Protein AF-A0A5J5LAS2-F1 (afdb_monomer)

Sequence (64 aa):
MVSSKRDLVWIELMRYDQRAWTVQQMQERIEQDVHESTVRRVFKSAVESGLMSHEKHGKIYYLN

Solvent-accessible surface area (backbone atoms only — not comparable to full-atom values): 3861 Å² total; per-residue (Å²): 132,85,75,49,72,64,51,51,52,52,52,58,64,73,70,50,91,70,45,68,44,37,64,64,60,55,40,71,66,43,89,54,100,52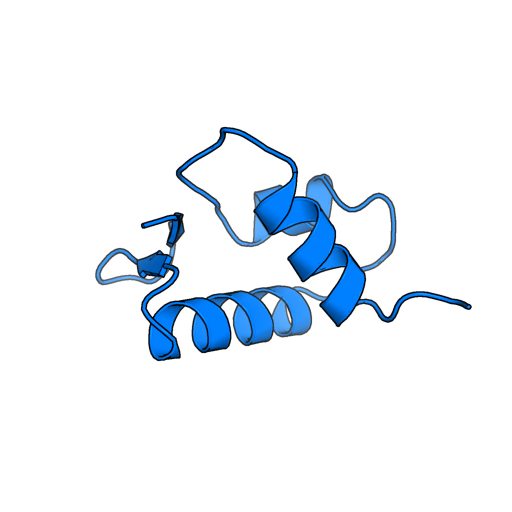,59,68,70,52,50,51,52,51,53,50,52,33,35,76,70,61,48,25,47,59,48,100,81,67,65,43,35,32,60,105

Foldseek 3Di:
DPQDLLRLLVCVVPPDPDFKDFLVRSCVPSPDDRDSVSNVVSLVVCVVVVQWDAPPVRGMIGGD

Structure (mmCIF, N/CA/C/O backbone):
data_AF-A0A5J5LAS2-F1
#
_entry.id   AF-A0A5J5LAS2-F1
#
loop_
_atom_site.group_PDB
_atom_site.id
_atom_site.type_symbol
_atom_site.label_atom_id
_atom_site.label_alt_id
_atom_site.label_comp_id
_atom_site.label_asym_id
_atom_site.label_entity_id
_atom_site.label_seq_id
_atom_site.pdbx_PDB_ins_code
_atom_site.Cartn_x
_atom_site.Cartn_y
_atom_site.Cartn_z
_atom_site.occupancy
_atom_site.B_iso_or_equiv
_atom_site.auth_seq_id
_atom_site.auth_comp_id
_atom_site.auth_asym_id
_atom_site.auth_atom_id
_atom_site.pdbx_PDB_model_num
ATOM 1 N N . MET A 1 1 ? 2.136 -6.768 -24.513 1.00 50.06 1 MET A N 1
ATOM 2 C CA . MET A 1 1 ? 1.731 -5.499 -23.868 1.00 50.06 1 MET A CA 1
ATOM 3 C C . MET A 1 1 ? 2.632 -5.294 -22.668 1.00 50.06 1 MET A C 1
ATOM 5 O O . MET A 1 1 ? 2.818 -6.246 -21.922 1.00 50.06 1 MET A O 1
ATOM 9 N N . VAL A 1 2 ? 3.236 -4.117 -22.516 1.00 57.81 2 VAL A N 1
ATOM 10 C CA . VAL A 1 2 ? 4.005 -3.787 -21.308 1.00 57.81 2 VAL A CA 1
ATOM 11 C C . VAL A 1 2 ? 2.992 -3.428 -20.225 1.00 57.81 2 VAL A C 1
ATOM 13 O O . VAL A 1 2 ? 2.279 -2.438 -20.372 1.00 57.81 2 VAL A O 1
ATOM 16 N N . SER A 1 3 ? 2.874 -4.254 -19.186 1.00 71.94 3 SER A N 1
ATOM 17 C CA . SER A 1 3 ? 2.030 -3.946 -18.027 1.00 71.94 3 SER A CA 1
ATOM 18 C C . SER A 1 3 ? 2.528 -2.666 -17.360 1.00 71.94 3 SER A C 1
ATOM 20 O O . SER A 1 3 ? 3.735 -2.509 -17.151 1.00 71.94 3 SER A O 1
ATOM 22 N N . SER A 1 4 ? 1.627 -1.738 -17.028 1.00 87.44 4 SER A N 1
ATOM 23 C CA . SER A 1 4 ? 2.035 -0.521 -16.325 1.00 87.44 4 SER A CA 1
ATOM 24 C C . SER A 1 4 ? 2.529 -0.865 -14.917 1.00 87.44 4 SER A C 1
ATOM 26 O O . SER A 1 4 ? 2.154 -1.890 -14.348 1.00 87.44 4 SER A O 1
ATOM 28 N N . LYS A 1 5 ? 3.332 0.011 -14.300 1.00 87.00 5 LYS A N 1
ATOM 29 C CA . LYS A 1 5 ? 3.785 -0.179 -12.908 1.00 87.00 5 LYS A CA 1
ATOM 30 C C . LYS A 1 5 ? 2.617 -0.371 -11.937 1.00 87.00 5 LYS A C 1
ATOM 32 O O . LYS A 1 5 ? 2.722 -1.145 -10.997 1.00 87.00 5 LYS A O 1
ATOM 37 N N . ARG A 1 6 ? 1.485 0.290 -12.198 1.00 87.50 6 ARG A N 1
ATOM 38 C CA . ARG A 1 6 ? 0.241 0.111 -11.441 1.00 87.50 6 ARG A CA 1
ATOM 39 C C . ARG A 1 6 ? -0.317 -1.304 -11.596 1.00 87.50 6 ARG A C 1
ATOM 41 O O . ARG A 1 6 ? -0.741 -1.896 -10.611 1.0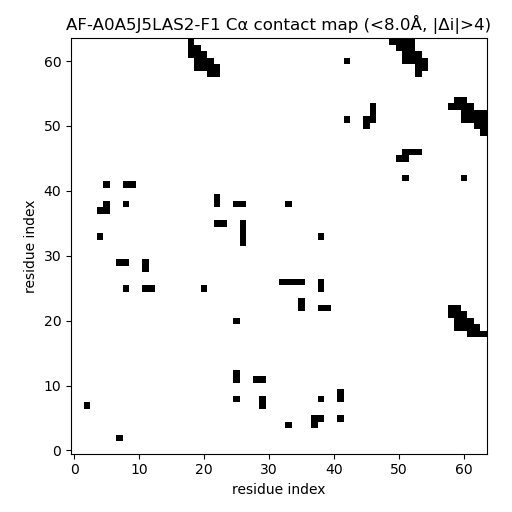0 87.50 6 ARG A O 1
ATOM 48 N N . ASP A 1 7 ? -0.310 -1.835 -12.815 1.00 88.62 7 ASP A N 1
ATOM 49 C CA . ASP A 1 7 ? -0.825 -3.177 -13.100 1.00 88.62 7 ASP A CA 1
ATOM 50 C C . ASP A 1 7 ? 0.077 -4.252 -12.487 1.00 88.62 7 ASP A C 1
ATOM 52 O O . ASP A 1 7 ? -0.429 -5.258 -12.008 1.00 88.62 7 ASP A O 1
ATOM 56 N N . LEU A 1 8 ? 1.393 -4.020 -12.420 1.00 88.44 8 LEU A N 1
ATOM 57 C CA . LEU A 1 8 ? 2.315 -4.907 -11.702 1.00 88.44 8 LEU A CA 1
ATOM 58 C C . LEU A 1 8 ? 1.978 -4.991 -10.211 1.00 88.44 8 LEU A C 1
ATOM 60 O O . LEU A 1 8 ? 1.930 -6.091 -9.673 1.00 88.44 8 LEU A O 1
ATOM 64 N N . VAL A 1 9 ? 1.683 -3.855 -9.568 1.00 88.19 9 VAL A N 1
ATOM 65 C CA . VAL A 1 9 ? 1.254 -3.838 -8.159 1.00 88.19 9 VAL A CA 1
ATOM 66 C C . VAL A 1 9 ? -0.054 -4.603 -7.976 1.00 88.19 9 VAL A C 1
ATOM 68 O O . VAL A 1 9 ? -0.176 -5.372 -7.032 1.00 88.19 9 VAL A O 1
ATOM 71 N N . TRP A 1 10 ? -1.016 -4.442 -8.887 1.00 88.25 10 TRP A N 1
ATOM 72 C CA . TRP A 1 10 ? -2.274 -5.193 -8.843 1.00 88.25 10 TRP A CA 1
ATOM 73 C C . TRP A 1 10 ? -2.082 -6.698 -9.033 1.00 88.25 10 TRP A C 1
ATOM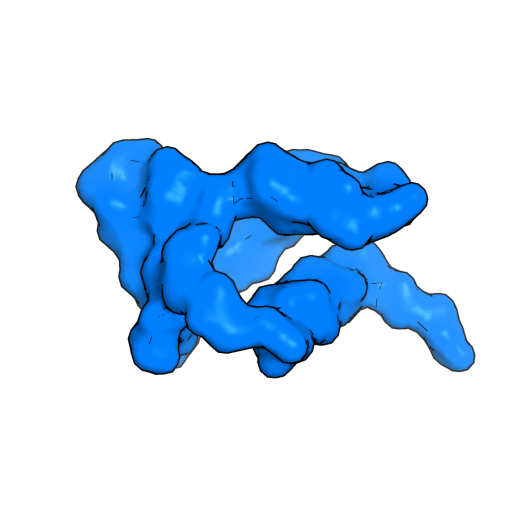 75 O O . TRP A 1 10 ? -2.675 -7.486 -8.304 1.00 88.25 10 TRP A O 1
ATOM 85 N N . ILE A 1 11 ? -1.252 -7.103 -9.995 1.00 88.44 11 ILE A N 1
ATOM 86 C CA . ILE A 1 11 ? -0.949 -8.515 -10.247 1.00 88.44 11 ILE A CA 1
ATOM 87 C C . ILE A 1 11 ? -0.286 -9.138 -9.020 1.00 88.44 11 ILE A C 1
ATOM 89 O O . ILE A 1 11 ? -0.680 -10.227 -8.610 1.00 88.44 11 ILE A O 1
ATOM 93 N N . GLU A 1 12 ? 0.694 -8.453 -8.431 1.00 88.25 12 GLU A N 1
ATOM 94 C CA . GLU A 1 12 ? 1.407 -8.951 -7.255 1.00 88.25 12 GLU A CA 1
ATOM 95 C C . GLU A 1 12 ? 0.482 -9.040 -6.036 1.00 88.25 12 GLU A C 1
ATOM 97 O O . GLU A 1 12 ? 0.476 -10.053 -5.340 1.00 88.25 12 GLU A O 1
ATOM 102 N N . LEU A 1 13 ? -0.384 -8.040 -5.842 1.00 85.81 13 LEU A N 1
ATOM 103 C CA . LEU A 1 13 ? -1.384 -8.030 -4.776 1.00 85.81 13 LEU A CA 1
ATOM 104 C C . LEU A 1 13 ? -2.351 -9.225 -4.861 1.00 85.81 13 LEU A C 1
ATOM 106 O O . LEU A 1 13 ? -2.719 -9.781 -3.833 1.00 85.81 13 LEU A O 1
ATOM 110 N N . MET A 1 14 ? -2.742 -9.635 -6.071 1.00 82.81 14 MET A N 1
ATOM 111 C CA . MET A 1 14 ? -3.709 -10.721 -6.294 1.00 82.81 14 MET A CA 1
ATOM 112 C C . MET A 1 14 ? -3.075 -12.1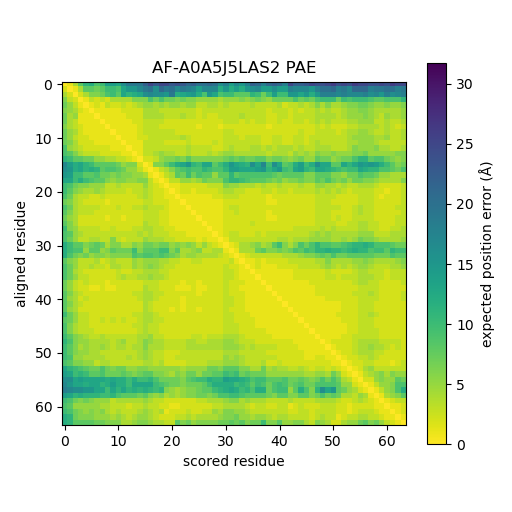20 -6.358 1.00 82.81 14 MET A C 1
ATOM 114 O O . MET A 1 14 ? -3.796 -13.116 -6.384 1.00 82.81 14 MET A O 1
ATOM 118 N N . ARG A 1 15 ? -1.743 -12.224 -6.443 1.00 81.62 15 ARG A N 1
ATOM 119 C CA . ARG A 1 15 ? -1.039 -13.500 -6.660 1.00 81.62 15 ARG A CA 1
ATOM 120 C C . ARG A 1 15 ? -0.743 -14.297 -5.392 1.00 81.62 15 ARG A C 1
ATOM 122 O O . ARG A 1 15 ? -0.453 -15.484 -5.514 1.00 81.62 15 ARG A O 1
ATOM 129 N N . TYR A 1 16 ? -0.772 -13.683 -4.211 1.00 67.50 16 TYR A N 1
ATOM 130 C CA . TYR A 1 16 ? -0.265 -14.307 -2.985 1.00 67.50 16 TYR A CA 1
ATOM 131 C C . TYR A 1 16 ? -1.314 -14.402 -1.878 1.00 67.50 16 TYR A C 1
ATOM 133 O O . TYR A 1 16 ? -2.058 -13.462 -1.629 1.00 67.50 16 TYR A O 1
ATOM 141 N N . ASP A 1 17 ? -1.254 -15.502 -1.122 1.00 67.06 17 ASP A N 1
ATOM 142 C CA . ASP A 1 17 ? -2.018 -15.737 0.117 1.00 67.06 17 ASP A CA 1
ATOM 143 C C . ASP A 1 17 ? -1.636 -14.794 1.275 1.00 67.06 17 ASP A C 1
ATOM 145 O O . ASP A 1 17 ? -2.199 -14.852 2.373 1.00 67.06 17 ASP A O 1
ATOM 149 N N . GLN A 1 18 ? -0.649 -13.918 1.067 1.00 78.44 18 GLN A N 1
ATOM 150 C CA . GLN A 1 18 ? -0.238 -12.951 2.069 1.00 78.44 18 GLN A CA 1
ATOM 151 C C . GLN A 1 18 ? -1.344 -11.912 2.264 1.00 78.44 18 GLN A C 1
ATOM 153 O O . GLN A 1 18 ? -1.569 -11.041 1.429 1.00 78.44 18 GLN A O 1
ATOM 158 N N . ARG A 1 19 ? -2.003 -11.982 3.422 1.00 82.56 19 ARG A N 1
ATOM 159 C CA . ARG A 1 19 ? -3.086 -11.063 3.784 1.00 82.56 19 ARG A CA 1
ATOM 160 C C . ARG A 1 19 ? -2.621 -9.675 4.197 1.00 82.56 19 ARG A C 1
ATOM 162 O O . ARG A 1 19 ? -3.442 -8.778 4.178 1.00 82.56 19 ARG A O 1
ATOM 169 N N . ALA A 1 20 ? -1.363 -9.480 4.586 1.00 89.06 20 ALA A N 1
ATOM 170 C CA . ALA A 1 20 ? -0.874 -8.210 5.126 1.00 89.06 20 ALA A CA 1
ATOM 171 C C . ALA A 1 20 ? 0.341 -7.702 4.347 1.00 89.06 20 ALA A C 1
ATOM 173 O O . ALA A 1 20 ? 1.311 -8.433 4.184 1.00 89.06 20 ALA A O 1
ATOM 174 N N . TRP A 1 21 ? 0.313 -6.446 3.918 1.00 90.69 21 TRP A N 1
ATOM 175 C CA . TRP A 1 21 ? 1.315 -5.829 3.060 1.00 90.69 21 TRP A CA 1
ATOM 176 C C . TRP A 1 21 ? 1.775 -4.488 3.614 1.00 90.69 21 TRP A C 1
ATOM 178 O O . TRP A 1 21 ? 0.965 -3.621 3.950 1.00 90.69 21 TRP A O 1
ATOM 188 N N . THR A 1 22 ? 3.087 -4.273 3.632 1.00 92.06 22 THR A N 1
ATOM 189 C CA . THR A 1 22 ? 3.650 -2.923 3.680 1.00 92.06 22 THR A CA 1
ATOM 190 C C . THR A 1 22 ? 3.952 -2.431 2.268 1.00 92.06 22 THR A C 1
ATOM 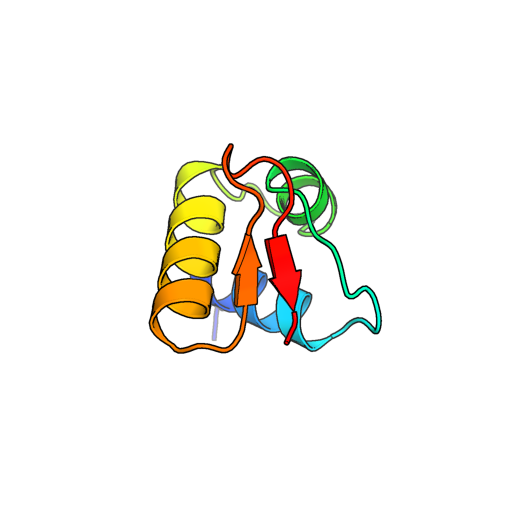192 O O . THR A 1 22 ? 4.128 -3.208 1.327 1.00 92.06 22 THR A O 1
ATOM 195 N N . VAL A 1 23 ? 4.032 -1.110 2.112 1.00 90.94 23 VAL A N 1
ATOM 196 C CA . VAL A 1 23 ? 4.411 -0.489 0.835 1.00 90.94 23 VAL A CA 1
ATOM 197 C C . VAL 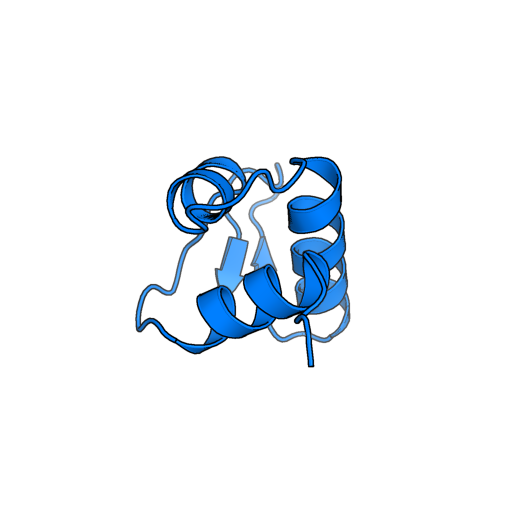A 1 23 ? 5.808 -0.943 0.398 1.00 90.94 23 VAL A C 1
ATOM 199 O O . VAL A 1 23 ? 6.004 -1.285 -0.764 1.00 90.94 23 VAL A O 1
ATOM 202 N N . GLN A 1 24 ? 6.750 -1.001 1.343 1.00 90.06 24 GLN A N 1
ATOM 203 C CA . GLN A 1 24 ? 8.124 -1.425 1.090 1.00 90.06 24 GLN A CA 1
ATOM 204 C C . GLN A 1 24 ? 8.191 -2.885 0.624 1.00 90.06 24 GLN A C 1
ATOM 206 O O . GLN A 1 24 ? 8.830 -3.164 -0.384 1.00 90.06 24 GLN A O 1
ATOM 211 N N . GLN A 1 25 ? 7.469 -3.798 1.287 1.00 90.88 25 GLN A N 1
ATOM 212 C CA . GLN A 1 25 ? 7.420 -5.210 0.886 1.00 90.88 25 GLN A CA 1
ATOM 213 C C . GLN A 1 25 ? 6.927 -5.382 -0.553 1.00 90.88 25 GLN A C 1
ATOM 215 O O . GLN A 1 25 ? 7.463 -6.192 -1.301 1.00 90.88 25 GLN A O 1
ATOM 220 N N . MET A 1 26 ? 5.915 -4.609 -0.953 1.00 90.81 26 MET A N 1
ATOM 221 C CA . MET A 1 26 ? 5.388 -4.648 -2.316 1.00 90.81 26 MET A CA 1
ATOM 222 C C . MET A 1 26 ? 6.404 -4.119 -3.343 1.00 90.81 26 MET A C 1
ATOM 224 O O . MET A 1 26 ? 6.516 -4.676 -4.431 1.00 90.81 26 MET A O 1
ATOM 228 N N . GLN A 1 27 ? 7.175 -3.078 -3.008 1.00 90.62 27 GLN A N 1
ATOM 229 C CA . GLN A 1 27 ? 8.248 -2.585 -3.881 1.00 90.62 27 GLN A CA 1
ATOM 230 C C . GLN A 1 27 ? 9.397 -3.587 -4.016 1.00 90.62 27 GLN A C 1
ATOM 232 O O . GLN A 1 27 ? 9.873 -3.798 -5.121 1.00 90.62 27 GLN A O 1
ATOM 237 N N . GLU A 1 28 ? 9.823 -4.216 -2.920 1.00 89.56 28 GLU A N 1
ATOM 238 C CA . GLU A 1 28 ? 10.894 -5.225 -2.931 1.00 89.56 28 GLU A CA 1
ATOM 239 C C . GLU A 1 28 ? 10.508 -6.471 -3.740 1.00 89.56 28 GLU A C 1
ATOM 241 O O . GLU A 1 28 ? 11.359 -7.121 -4.341 1.00 89.56 28 GLU A O 1
ATOM 246 N N . ARG A 1 29 ? 9.214 -6.798 -3.762 1.00 88.00 29 ARG A N 1
ATOM 247 C CA . ARG A 1 29 ? 8.654 -7.937 -4.497 1.00 88.00 29 ARG A CA 1
ATOM 248 C C . ARG A 1 29 ? 8.575 -7.715 -5.996 1.00 88.00 29 ARG A C 1
ATOM 250 O O . ARG A 1 29 ? 8.807 -8.639 -6.772 1.00 88.00 29 ARG A O 1
ATOM 257 N N . ILE A 1 30 ? 8.222 -6.507 -6.415 1.00 87.38 30 ILE A N 1
ATOM 258 C CA . ILE A 1 30 ? 8.185 -6.178 -7.832 1.00 87.38 30 ILE A CA 1
ATOM 259 C C . ILE A 1 30 ? 9.627 -5.878 -8.241 1.00 87.38 30 ILE A C 1
ATOM 261 O O . ILE A 1 30 ? 10.112 -4.783 -8.005 1.00 87.38 30 ILE A O 1
ATOM 265 N N . GLU A 1 31 ? 10.301 -6.824 -8.903 1.00 75.88 31 GLU A N 1
ATOM 266 C CA . GLU A 1 31 ? 11.707 -6.718 -9.367 1.00 75.88 31 GLU A CA 1
ATOM 267 C C . GLU A 1 31 ? 12.002 -5.518 -10.296 1.00 75.88 31 GLU A C 1
ATOM 269 O O . GLU A 1 31 ? 13.120 -5.333 -10.775 1.00 75.88 31 GLU A O 1
ATOM 274 N N . GLN A 1 32 ? 11.000 -4.693 -10.592 1.00 77.06 32 GLN A N 1
ATOM 275 C CA . GLN A 1 32 ? 11.146 -3.486 -11.378 1.00 77.06 32 GLN A CA 1
ATOM 276 C C . GLN A 1 32 ? 11.098 -2.244 -10.494 1.00 77.06 32 GLN A C 1
ATOM 278 O O . GLN A 1 32 ? 10.363 -2.203 -9.517 1.00 77.06 32 GLN A O 1
ATOM 283 N N . ASP A 1 33 ? 11.749 -1.167 -10.938 1.00 84.50 33 ASP A N 1
ATOM 284 C CA . ASP A 1 33 ? 11.655 0.137 -10.277 1.00 84.50 33 ASP A CA 1
ATOM 285 C C . ASP A 1 33 ? 10.199 0.642 -10.268 1.00 84.50 33 ASP A C 1
ATOM 287 O O . ASP A 1 33 ? 9.659 1.105 -11.284 1.00 84.50 33 ASP A O 1
ATOM 291 N N . VAL A 1 34 ? 9.521 0.432 -9.140 1.00 87.56 34 VAL A N 1
ATOM 292 C CA . VAL A 1 34 ? 8.178 0.917 -8.839 1.00 87.56 34 VAL A CA 1
ATOM 293 C C . VAL A 1 34 ? 8.323 1.944 -7.734 1.00 87.56 34 VAL A C 1
ATOM 295 O O . VAL A 1 34 ? 8.717 1.631 -6.612 1.00 87.56 34 VAL A O 1
ATOM 298 N N . HIS A 1 35 ? 7.936 3.177 -8.037 1.00 90.81 35 HIS A N 1
ATOM 299 C CA . HIS A 1 35 ? 7.973 4.256 -7.063 1.00 90.81 35 HIS A CA 1
ATOM 300 C C . HIS A 1 35 ? 6.971 4.015 -5.924 1.00 90.81 35 HIS A C 1
ATOM 302 O O . HIS A 1 35 ? 5.824 3.627 -6.168 1.00 90.81 35 HIS A O 1
ATOM 308 N N . GLU A 1 36 ? 7.357 4.358 -4.695 1.00 90.50 36 GLU A N 1
ATOM 309 C CA . GLU A 1 36 ? 6.539 4.187 -3.482 1.00 90.50 36 GLU A CA 1
ATOM 310 C C . GLU A 1 36 ? 5.143 4.822 -3.624 1.00 90.50 36 GLU A C 1
ATOM 312 O O . GLU A 1 36 ? 4.119 4.265 -3.224 1.00 90.50 36 GLU A O 1
ATOM 317 N N . SER A 1 37 ? 5.086 5.987 -4.272 1.00 91.88 37 SER A N 1
ATOM 318 C CA . SER A 1 37 ? 3.853 6.726 -4.553 1.00 91.88 37 SER A CA 1
ATOM 319 C C . SER A 1 37 ? 2.871 5.942 -5.427 1.00 91.88 37 SER A C 1
ATOM 321 O O . SER A 1 37 ? 1.658 6.089 -5.264 1.00 91.88 37 SER A O 1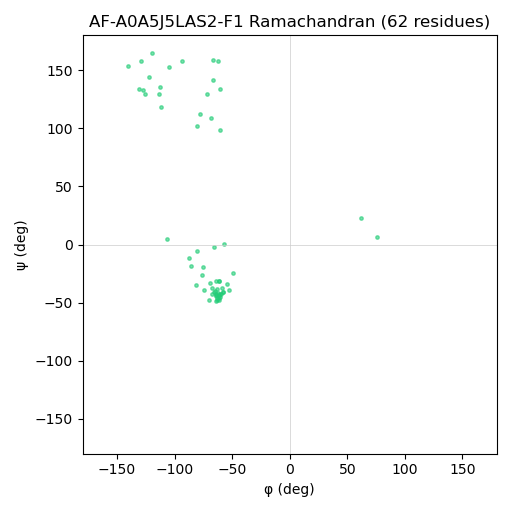
ATOM 323 N N . THR A 1 38 ? 3.368 5.088 -6.324 1.00 92.81 38 THR A N 1
ATOM 324 C CA . THR A 1 38 ? 2.540 4.223 -7.175 1.00 92.81 38 THR A CA 1
ATOM 325 C C . THR A 1 38 ? 1.880 3.139 -6.337 1.00 92.81 38 THR A C 1
ATOM 327 O O . THR A 1 38 ? 0.664 2.969 -6.412 1.00 92.81 38 THR A O 1
ATOM 330 N N . VAL A 1 39 ? 2.654 2.469 -5.479 1.00 92.38 39 VAL A N 1
ATOM 331 C CA . VAL A 1 39 ? 2.139 1.439 -4.567 1.00 92.38 39 VAL A CA 1
ATOM 332 C C . VAL A 1 39 ? 1.107 2.033 -3.611 1.00 92.38 39 VAL A C 1
ATOM 334 O O . VAL A 1 39 ? -0.000 1.514 -3.503 1.00 92.38 39 VAL A O 1
ATOM 337 N N . ARG A 1 40 ? 1.410 3.183 -2.991 1.00 91.75 40 ARG A N 1
ATOM 338 C CA . ARG A 1 40 ? 0.468 3.884 -2.101 1.00 91.75 40 ARG A CA 1
ATOM 339 C C . ARG A 1 40 ? -0.843 4.240 -2.793 1.00 91.75 40 ARG A C 1
ATOM 341 O O . ARG A 1 40 ? -1.901 4.100 -2.187 1.00 91.75 40 ARG A O 1
ATOM 348 N N . ARG A 1 41 ? -0.795 4.696 -4.050 1.00 92.88 41 ARG A N 1
ATOM 349 C CA . ARG A 1 41 ? -2.009 4.996 -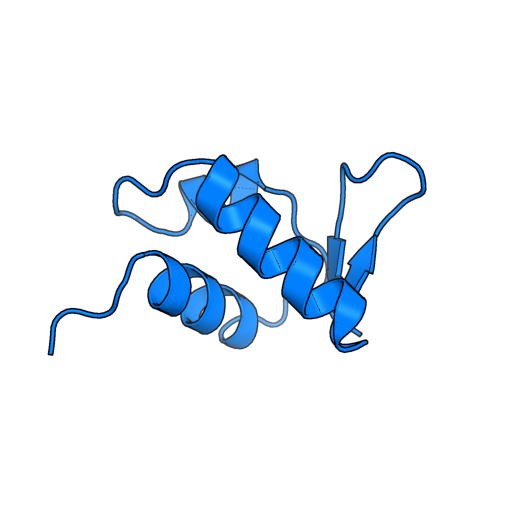4.829 1.00 92.88 41 ARG A CA 1
ATOM 350 C C . ARG A 1 41 ? -2.847 3.745 -5.076 1.00 92.88 41 ARG A C 1
ATOM 352 O O . ARG A 1 41 ? -4.062 3.816 -4.930 1.00 92.88 41 ARG A O 1
ATOM 359 N N . VAL A 1 42 ? -2.215 2.621 -5.415 1.00 92.62 42 VAL A N 1
ATOM 360 C CA . VAL A 1 42 ? -2.923 1.347 -5.613 1.00 9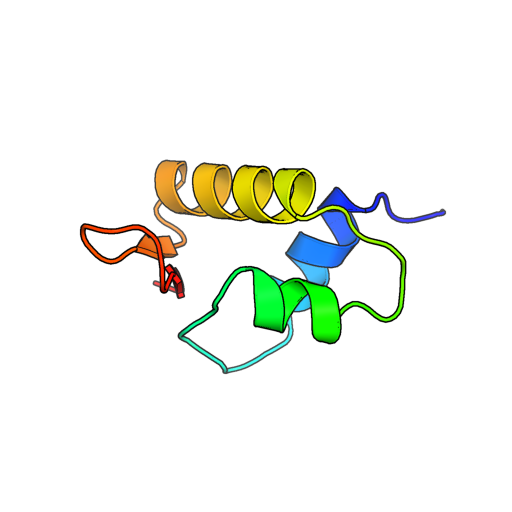2.62 42 VAL A CA 1
ATOM 361 C C . VAL A 1 42 ? -3.554 0.870 -4.313 1.00 92.62 42 VAL A C 1
ATOM 363 O O . VAL A 1 42 ? -4.747 0.597 -4.292 1.00 92.62 42 VAL A O 1
ATOM 366 N N . PHE A 1 43 ? -2.799 0.859 -3.216 1.00 92.62 43 PHE A N 1
ATOM 367 C CA . PHE A 1 43 ? -3.311 0.443 -1.912 1.00 92.62 43 PHE A CA 1
ATOM 368 C C . PHE A 1 43 ? -4.465 1.327 -1.443 1.00 92.62 43 PHE A C 1
ATOM 370 O O . PHE A 1 43 ? -5.484 0.817 -0.989 1.00 92.62 43 PHE A O 1
ATOM 377 N N . LYS A 1 44 ? -4.359 2.649 -1.616 1.00 92.06 44 LYS A N 1
ATOM 378 C CA . LYS A 1 44 ? -5.456 3.570 -1.303 1.00 92.06 44 LYS A CA 1
ATOM 379 C C . LYS A 1 44 ? -6.705 3.269 -2.136 1.00 92.06 44 LYS A C 1
ATOM 381 O O . LYS A 1 44 ? -7.792 3.199 -1.579 1.00 92.06 44 LYS A O 1
ATOM 386 N N . SER A 1 45 ? -6.547 3.035 -3.438 1.00 93.06 45 SER A N 1
ATOM 387 C CA . SER A 1 45 ? -7.664 2.656 -4.311 1.00 93.06 45 SER A CA 1
ATOM 388 C C . SER A 1 45 ? -8.284 1.314 -3.903 1.00 93.06 45 SER A C 1
ATOM 390 O O . SER A 1 45 ? -9.503 1.175 -3.940 1.00 93.06 45 SER A O 1
ATOM 392 N N . ALA A 1 46 ? -7.468 0.342 -3.487 1.00 91.19 46 ALA A N 1
ATOM 393 C CA . ALA A 1 46 ? -7.944 -0.944 -2.989 1.00 91.19 46 ALA A CA 1
ATOM 394 C C . ALA A 1 46 ? -8.736 -0.780 -1.680 1.00 91.19 46 ALA A C 1
ATOM 396 O O . ALA A 1 46 ? -9.797 -1.384 -1.530 1.00 91.19 46 ALA A O 1
ATOM 397 N N . VAL A 1 47 ? -8.287 0.100 -0.779 1.00 92.06 47 VAL A N 1
ATOM 398 C CA . VAL A 1 47 ? -9.018 0.462 0.446 1.00 92.06 47 VAL A CA 1
ATOM 399 C C . VAL A 1 47 ? -10.353 1.133 0.125 1.00 92.06 47 VAL A C 1
ATOM 401 O O . VAL A 1 47 ? -11.382 0.731 0.658 1.00 92.06 47 VAL A O 1
ATOM 404 N N . GLU A 1 48 ? -10.363 2.117 -0.775 1.00 93.19 48 GLU A N 1
ATOM 405 C CA . GLU A 1 48 ? -11.587 2.810 -1.203 1.00 93.19 48 GLU A CA 1
ATOM 406 C C . GLU A 1 48 ? -12.598 1.854 -1.859 1.00 93.19 48 GLU A C 1
ATOM 408 O O . GLU A 1 48 ? -13.803 2.042 -1.717 1.00 93.19 48 GLU A O 1
ATOM 413 N N . SER A 1 49 ? -12.117 0.802 -2.530 1.00 90.88 49 SER A N 1
ATOM 414 C CA . SER A 1 49 ? -12.960 -0.250 -3.115 1.00 90.88 49 SER A CA 1
ATOM 415 C C . SER A 1 49 ? -13.429 -1.320 -2.119 1.00 90.88 49 SER A C 1
ATOM 417 O O . SER A 1 49 ? -14.195 -2.204 -2.493 1.00 90.88 49 SER A O 1
ATOM 419 N N . GLY A 1 50 ? -12.961 -1.275 -0.868 1.00 89.44 50 GLY A N 1
ATOM 420 C CA . GLY A 1 50 ? -13.261 -2.283 0.149 1.00 89.44 50 GLY A CA 1
ATOM 421 C C . GLY A 1 50 ? -12.496 -3.602 -0.009 1.00 89.44 50 GLY A C 1
ATOM 422 O O . GLY A 1 50 ? -12.758 -4.534 0.745 1.00 89.44 50 GLY A O 1
ATOM 423 N N . LEU A 1 51 ? -11.540 -3.692 -0.938 1.00 88.94 51 LEU A N 1
ATOM 424 C CA . LEU A 1 51 ? -10.673 -4.865 -1.110 1.00 88.94 51 LEU A CA 1
ATOM 425 C C . LEU A 1 51 ? -9.576 -4.935 -0.041 1.00 88.94 51 LEU A C 1
ATOM 427 O O . LEU A 1 51 ? -9.069 -6.010 0.262 1.00 88.94 51 LEU A O 1
ATOM 431 N N . MET A 1 52 ? -9.188 -3.791 0.520 1.00 91.50 52 MET A N 1
ATOM 432 C CA . MET A 1 52 ? -8.216 -3.733 1.603 1.00 91.50 52 MET A CA 1
ATOM 433 C C . MET A 1 52 ? -8.728 -2.910 2.780 1.00 91.50 52 MET A C 1
ATOM 435 O O . MET A 1 52 ? -9.577 -2.032 2.649 1.00 91.50 52 MET A O 1
ATOM 439 N N . SER A 1 53 ? -8.153 -3.157 3.943 1.00 90.62 53 SER A N 1
ATOM 440 C CA . SER A 1 53 ? -8.196 -2.276 5.103 1.00 90.62 53 SER A CA 1
ATOM 441 C C . SER A 1 53 ? -6.770 -1.866 5.469 1.00 90.62 53 SER A C 1
ATOM 443 O O . SER A 1 53 ? -5.799 -2.426 4.969 1.00 90.62 53 SER A O 1
ATOM 445 N N . HIS A 1 54 ? -6.595 -0.843 6.297 1.00 90.19 54 HIS A N 1
ATOM 446 C CA . HIS A 1 54 ? -5.269 -0.470 6.784 1.00 90.19 54 HIS A CA 1
ATOM 447 C C . HIS A 1 54 ? -5.335 -0.076 8.250 1.00 90.19 54 HIS A C 1
ATOM 449 O O . HIS A 1 54 ? -6.360 0.392 8.746 1.00 90.19 54 HIS A O 1
ATOM 455 N N . GLU A 1 55 ? -4.218 -0.233 8.951 1.00 88.81 55 GLU A N 1
ATOM 456 C CA . GLU A 1 55 ? -4.099 0.271 10.316 1.00 88.81 55 GLU A CA 1
ATOM 457 C C . GLU A 1 55 ? -4.248 1.793 10.372 1.00 88.81 55 GLU A C 1
ATOM 459 O O . GLU A 1 55 ? -3.959 2.500 9.404 1.00 88.81 55 GLU A O 1
ATOM 464 N N . LYS A 1 56 ? -4.611 2.322 11.548 1.00 74.06 56 LYS A N 1
ATOM 465 C CA . LYS A 1 56 ? -4.813 3.763 11.803 1.00 74.06 56 LYS A CA 1
ATOM 466 C C . LYS A 1 56 ? -3.667 4.667 11.311 1.00 74.06 56 LYS A C 1
ATOM 468 O O . LYS A 1 56 ? -3.900 5.835 11.028 1.00 74.06 56 LYS A O 1
ATOM 473 N N . HIS A 1 57 ? -2.449 4.130 11.186 1.00 75.31 57 HIS A N 1
ATOM 474 C CA . HIS A 1 57 ? -1.256 4.844 10.715 1.00 75.31 57 HIS A CA 1
ATOM 475 C C . HIS A 1 57 ? -0.799 4.470 9.290 1.00 75.31 57 HIS A C 1
ATOM 477 O O . HIS A 1 57 ? 0.252 4.933 8.853 1.00 75.31 57 HIS A O 1
ATOM 483 N N . GLY A 1 58 ? -1.545 3.627 8.565 1.00 71.88 58 GLY A N 1
ATOM 484 C CA . GLY A 1 58 ? -1.285 3.276 7.161 1.00 71.88 58 GLY A CA 1
ATOM 485 C C . GLY A 1 58 ? 0.053 2.571 6.911 1.00 71.88 58 GLY A C 1
ATOM 486 O O . GLY A 1 58 ? 0.590 2.657 5.805 1.00 71.88 58 GLY A O 1
ATOM 487 N N . LYS A 1 59 ? 0.623 1.931 7.943 1.00 83.44 59 LYS A N 1
ATOM 488 C CA . LYS A 1 59 ? 1.893 1.191 7.862 1.00 83.44 59 LYS A CA 1
ATOM 489 C C . LYS A 1 59 ? 1.709 -0.217 7.297 1.00 83.44 59 LYS A C 1
ATOM 491 O O . LYS A 1 59 ? 2.577 -0.690 6.569 1.00 83.44 59 LYS A O 1
ATOM 496 N N . ILE A 1 60 ? 0.581 -0.846 7.618 1.00 87.50 60 ILE A N 1
ATOM 497 C CA . ILE A 1 60 ? 0.212 -2.188 7.171 1.00 87.50 60 ILE A CA 1
ATOM 498 C C . ILE A 1 60 ? -1.181 -2.116 6.547 1.00 87.50 60 ILE A C 1
ATOM 500 O O . ILE A 1 60 ? -2.089 -1.496 7.113 1.00 87.50 60 ILE A O 1
ATOM 504 N N . TYR A 1 61 ? -1.313 -2.730 5.376 1.00 89.94 61 TYR A N 1
ATOM 505 C CA . TYR A 1 61 ? -2.550 -2.882 4.623 1.00 89.94 61 TYR A CA 1
ATOM 506 C C . TYR A 1 61 ? -2.937 -4.355 4.609 1.00 89.94 61 TYR A C 1
ATOM 508 O O . TYR A 1 61 ? -2.089 -5.209 4.382 1.00 89.94 61 TYR A O 1
ATOM 516 N N . TYR A 1 62 ? -4.205 -4.653 4.830 1.00 87.38 62 TYR A N 1
ATOM 517 C CA . TYR A 1 62 ? -4.736 -6.001 4.918 1.00 87.38 62 TYR A CA 1
ATOM 518 C C . TYR A 1 62 ? -5.681 -6.247 3.746 1.00 87.38 62 TYR A C 1
ATOM 520 O O . TYR A 1 62 ? -6.550 -5.417 3.511 1.00 87.38 62 TYR A O 1
ATOM 528 N N . LEU A 1 63 ? -5.514 -7.342 3.009 1.00 86.25 63 LEU A N 1
ATOM 529 C CA . LEU A 1 63 ? -6.496 -7.816 2.033 1.00 86.25 63 LEU A CA 1
ATOM 530 C C . LEU A 1 63 ? -7.712 -8.379 2.777 1.00 86.25 63 LEU A C 1
ATOM 532 O O . LEU A 1 63 ? -7.546 -9.176 3.706 1.00 86.25 63 LEU A O 1
ATOM 536 N N . ASN A 1 64 ? -8.900 -7.922 2.381 1.00 84.44 64 ASN A N 1
ATOM 537 C CA . ASN A 1 64 ? -10.189 -8.331 2.940 1.00 84.44 64 ASN A CA 1
ATOM 538 C C . ASN A 1 64 ? -10.705 -9.624 2.299 1.00 84.44 64 ASN A C 1
ATOM 540 O O . ASN A 1 64 ? -10.410 -9.861 1.106 1.00 84.44 64 ASN A O 1
#

Nearest PDB structures (foldseek):
  4u1c-assembly1_C  TM=6.814E-01  e=3.656E-02  Saccharomyces cerevisiae S288C
  9f2a-assembly1_C  TM=6.742E-01  e=7.628E-02  Pyrococcus abyssi GE5
  3j8c-assembly1_C  TM=6.336E-01  e=4.179E-02  Homo sapiens
  5ey0-assembly1_A  TM=5.906E-01  e=3.551E-01  Staphylococcus aureus subsp. aureus Mu3
  6fec-assembly1_2  TM=5.642E-01  e=2.718E-01  Homo sapiens

Radius of gyration: 10.93 Å; Cα contacts (8 Å, |Δi|>4): 67; chains: 1; bounding box: 25×22×36 Å

pLDDT: mean 85.83, std 8.52, range [50.06, 93.19]

Mean predicted aligned error: 4.55 Å

Secondary structure (DSSP, 8-state):
----HHHHHHHHHHH----EE-HHHHHHHSSS---HHHHHHHHHHHHHTTSEEE-TTSS-EEE-